Protein AF-A0A520EYL3-F1 (afdb_monomer_lite)

Secondary structure (DSSP, 8-state):
--HHHHHHHHHHHHHHHHHHHHHHHTT--HHHHHHHH---HHHHHHHHHT-------

Foldseek 3Di:
DPPVVVVVLVVLLVVQCVLVVVCVVVVHDLVVVCVVVVPDSVRNVCSNVSDDDPPDD

pLDDT: mean 81.08, std 16.76, range [40.81, 96.5]

Structure (mmCIF, N/CA/C/O backbone):
data_AF-A0A520EYL3-F1
#
_entry.id   AF-A0A520EYL3-F1
#
loop_
_atom_site.group_PDB
_atom_site.id
_atom_site.type_symbol
_atom_site.label_atom_id
_atom_site.label_alt_id
_atom_site.label_comp_id
_atom_site.label_asym_id
_atom_site.label_entity_id
_atom_site.label_seq_id
_atom_site.pdbx_PDB_ins_code
_atom_site.Cartn_x
_atom_site.Cartn_y
_atom_site.Cartn_z
_atom_site.occupancy
_atom_site.B_iso_or_equiv
_atom_site.auth_seq_id
_atom_site.auth_comp_id
_atom_site.auth_asym_id
_atom_site.auth_atom_id
_atom_site.pdbx_PDB_model_num
ATOM 1 N N . MET A 1 1 ? 19.136 -11.900 -22.951 1.00 54.00 1 MET A N 1
ATOM 2 C CA . MET A 1 1 ? 18.160 -12.693 -22.177 1.00 54.00 1 MET A CA 1
ATOM 3 C C . MET A 1 1 ? 17.561 -11.764 -21.129 1.00 54.00 1 MET A C 1
ATOM 5 O O . MET A 1 1 ? 17.923 -11.908 -19.980 1.00 54.00 1 MET A O 1
ATOM 9 N N . THR A 1 2 ? 16.762 -10.756 -21.519 1.00 52.91 2 THR A N 1
ATOM 10 C CA . THR A 1 2 ? 16.304 -9.715 -20.561 1.00 52.91 2 THR A CA 1
ATOM 11 C C . THR A 1 2 ? 15.056 -8.908 -20.963 1.00 52.91 2 THR A C 1
ATOM 13 O O . THR A 1 2 ? 14.592 -8.127 -20.147 1.00 52.91 2 THR A O 1
ATOM 16 N N . ASP A 1 3 ? 14.433 -9.094 -22.135 1.00 59.75 3 ASP A N 1
ATOM 17 C CA . ASP A 1 3 ? 13.247 -8.279 -22.490 1.00 59.75 3 ASP A CA 1
ATOM 18 C C . ASP A 1 3 ? 11.981 -8.648 -21.685 1.00 59.75 3 ASP A C 1
ATOM 20 O O . ASP A 1 3 ? 11.134 -7.801 -21.395 1.00 59.75 3 ASP A O 1
ATOM 24 N N . ALA A 1 4 ? 11.848 -9.915 -21.275 1.00 59.50 4 ALA A N 1
ATOM 25 C CA . ALA A 1 4 ? 10.673 -10.398 -20.543 1.00 59.50 4 ALA A CA 1
ATOM 26 C C . ALA A 1 4 ? 10.641 -9.955 -19.067 1.00 59.50 4 ALA A C 1
ATOM 28 O O . ALA A 1 4 ? 9.565 -9.714 -18.524 1.00 59.50 4 ALA A O 1
ATOM 29 N N . GLU A 1 5 ? 11.805 -9.828 -18.426 1.00 58.19 5 GLU A N 1
ATOM 30 C CA . GLU A 1 5 ? 11.923 -9.457 -17.008 1.00 58.19 5 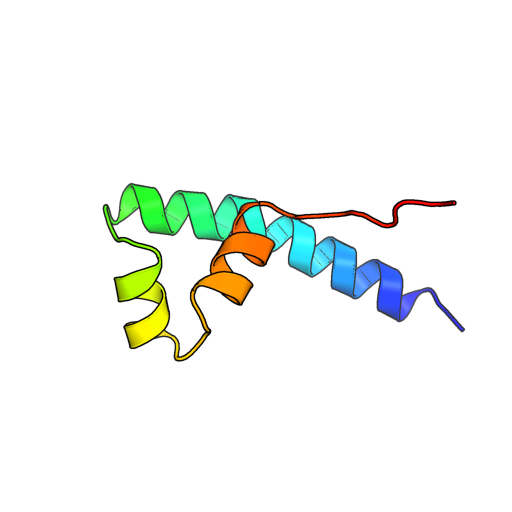GLU A CA 1
ATOM 31 C C . GLU A 1 5 ? 11.639 -7.961 -16.808 1.00 58.19 5 GLU A C 1
ATOM 33 O O . GLU A 1 5 ? 10.823 -7.591 -15.967 1.00 58.19 5 GLU A O 1
ATOM 38 N N . THR A 1 6 ? 12.171 -7.105 -17.691 1.00 62.38 6 THR A N 1
ATOM 39 C CA . THR A 1 6 ? 11.866 -5.663 -17.698 1.00 62.38 6 THR A CA 1
ATOM 40 C C . THR A 1 6 ? 10.378 -5.384 -17.938 1.00 62.38 6 THR A C 1
ATOM 42 O O . THR A 1 6 ? 9.802 -4.513 -17.287 1.00 62.38 6 THR A O 1
ATOM 45 N N . THR A 1 7 ? 9.724 -6.166 -18.804 1.00 73.81 7 THR A N 1
ATOM 46 C CA . THR A 1 7 ? 8.285 -6.014 -19.090 1.00 73.81 7 THR A CA 1
ATOM 47 C C . THR A 1 7 ? 7.415 -6.355 -17.875 1.00 73.81 7 THR A C 1
ATOM 49 O O . THR A 1 7 ? 6.420 -5.677 -17.609 1.00 73.81 7 THR A O 1
ATOM 52 N N . LEU A 1 8 ? 7.768 -7.403 -17.121 1.00 72.31 8 LEU A N 1
ATOM 53 C CA . LEU A 1 8 ? 7.004 -7.815 -15.943 1.00 72.31 8 LEU A CA 1
ATOM 54 C C . LEU A 1 8 ? 7.126 -6.791 -14.809 1.00 72.31 8 LEU A C 1
ATOM 56 O O . LEU A 1 8 ? 6.116 -6.433 -14.202 1.00 72.31 8 LEU A O 1
ATOM 60 N N . ASP A 1 9 ? 8.326 -6.269 -14.571 1.00 72.44 9 ASP A N 1
ATOM 61 C CA . ASP A 1 9 ? 8.551 -5.238 -13.556 1.00 72.44 9 ASP A CA 1
ATOM 62 C C . ASP A 1 9 ? 7.835 -3.925 -13.895 1.00 72.44 9 ASP A C 1
ATOM 64 O O . ASP A 1 9 ? 7.288 -3.264 -13.011 1.00 72.44 9 ASP A O 1
ATOM 68 N N . GLU A 1 10 ? 7.771 -3.553 -15.175 1.00 72.62 10 GLU A N 1
ATOM 69 C CA . GLU A 1 10 ? 6.981 -2.410 -15.647 1.00 72.62 10 GLU A CA 1
ATOM 70 C C . GLU A 1 10 ? 5.481 -2.617 -15.454 1.00 72.62 10 GLU A C 1
ATOM 72 O O . GLU A 1 10 ? 4.779 -1.708 -14.994 1.00 72.62 10 GLU A O 1
ATOM 77 N N . LEU A 1 11 ? 4.995 -3.827 -15.740 1.00 76.88 11 LEU A N 1
ATOM 78 C CA . LEU A 1 11 ? 3.607 -4.194 -15.496 1.00 76.88 11 LEU A CA 1
ATOM 79 C C . LEU A 1 11 ? 3.278 -4.070 -14.002 1.00 76.88 11 LEU A C 1
ATOM 81 O O . LEU A 1 11 ? 2.301 -3.413 -13.642 1.00 76.88 11 LEU A O 1
ATOM 85 N N . ILE A 1 12 ? 4.117 -4.642 -13.132 1.00 79.44 12 ILE A N 1
ATOM 86 C CA . ILE A 1 12 ? 3.961 -4.611 -11.671 1.00 79.44 12 ILE A CA 1
ATOM 87 C C . ILE A 1 12 ? 4.038 -3.171 -11.142 1.00 79.44 12 ILE A C 1
ATOM 89 O O . ILE A 1 12 ? 3.190 -2.773 -10.336 1.00 79.44 12 ILE A O 1
ATOM 93 N N . ALA A 1 13 ? 4.968 -2.354 -11.644 1.00 77.69 13 ALA A N 1
ATOM 94 C CA . ALA A 1 13 ? 5.067 -0.935 -11.299 1.00 77.69 13 ALA A CA 1
ATOM 95 C C . ALA A 1 13 ? 3.790 -0.155 -11.671 1.00 77.69 13 ALA A C 1
ATOM 97 O O . ALA A 1 13 ? 3.355 0.720 -10.920 1.00 77.69 13 ALA A O 1
ATOM 98 N N . GLY A 1 14 ? 3.134 -0.508 -12.782 1.00 82.69 14 GLY A N 1
ATOM 99 C CA . GLY A 1 14 ? 1.845 0.066 -13.180 1.00 82.69 14 GLY A CA 1
ATOM 100 C C . GLY A 1 14 ? 0.657 -0.376 -12.310 1.00 82.69 14 GLY A C 1
ATOM 101 O O . GLY A 1 14 ? -0.347 0.341 -12.216 1.00 82.69 14 GLY A O 1
ATOM 102 N N . LEU A 1 15 ? 0.746 -1.534 -11.644 1.00 84.88 15 LEU A N 1
ATOM 103 C CA . LEU A 1 15 ? -0.308 -2.036 -10.752 1.00 84.88 15 LEU A CA 1
ATOM 104 C C . LEU A 1 15 ? -0.334 -1.307 -9.403 1.00 84.88 15 LEU A C 1
ATOM 106 O O . LEU A 1 15 ? -1.416 -1.123 -8.843 1.00 84.88 15 LEU A O 1
ATOM 110 N N . GLY A 1 16 ? 0.814 -0.836 -8.916 1.00 89.12 16 GLY A N 1
ATOM 111 C CA . GLY A 1 16 ? 0.955 -0.135 -7.638 1.00 89.12 16 GLY A CA 1
ATOM 112 C C . GLY A 1 16 ? 0.001 1.046 -7.431 1.00 89.12 16 GLY A C 1
ATOM 113 O O . GLY A 1 16 ? -0.837 1.010 -6.522 1.00 89.12 16 GLY A O 1
ATOM 114 N N . PRO A 1 17 ? 0.043 2.072 -8.301 1.00 90.50 17 PRO A N 1
ATOM 115 C CA . PRO A 1 17 ? -0.857 3.221 -8.214 1.00 90.50 17 PRO A CA 1
ATOM 116 C C . PRO A 1 17 ? -2.341 2.839 -8.307 1.00 90.50 17 PRO A C 1
ATOM 118 O O . PRO A 1 17 ? -3.185 3.435 -7.632 1.00 90.50 17 PRO A O 1
ATOM 121 N N . ARG A 1 18 ? -2.678 1.821 -9.114 1.00 91.25 18 ARG A N 1
ATOM 122 C CA . ARG A 1 18 ? -4.059 1.327 -9.258 1.00 91.25 18 ARG A CA 1
ATOM 123 C C . ARG A 1 18 ? -4.544 0.648 -7.981 1.00 91.25 18 ARG A C 1
ATOM 125 O O . ARG A 1 18 ? -5.672 0.902 -7.560 1.00 91.25 18 ARG A O 1
ATOM 132 N N . LEU A 1 19 ? -3.698 -0.179 -7.371 1.00 91.44 19 LEU A N 1
ATOM 133 C CA . LEU A 1 19 ? -3.998 -0.854 -6.114 1.00 91.44 19 LEU A CA 1
ATOM 134 C C . LEU A 1 19 ? -4.216 0.163 -4.992 1.00 91.44 19 LEU A C 1
ATOM 136 O O . LEU A 1 19 ? -5.256 0.125 -4.335 1.00 91.44 19 LEU A O 1
ATOM 140 N N . LYS A 1 20 ? -3.303 1.134 -4.862 1.00 91.88 20 LYS A N 1
ATOM 141 C CA . LYS A 1 20 ? -3.405 2.226 -3.886 1.00 91.88 20 LYS A CA 1
ATOM 142 C C . LYS A 1 20 ? -4.714 2.997 -4.032 1.00 91.88 20 LYS A C 1
ATOM 144 O O . LYS A 1 20 ? -5.403 3.222 -3.038 1.00 91.88 20 LYS A O 1
ATOM 149 N N . ARG A 1 21 ? -5.091 3.361 -5.264 1.00 93.69 21 ARG A N 1
ATOM 150 C CA . ARG A 1 21 ? -6.356 4.058 -5.537 1.00 93.69 21 ARG A CA 1
ATOM 151 C C . ARG A 1 21 ? -7.560 3.243 -5.065 1.00 93.69 21 ARG A C 1
ATOM 153 O O . ARG A 1 21 ? -8.363 3.763 -4.302 1.00 93.69 21 ARG A O 1
ATOM 160 N N . ILE A 1 22 ? -7.658 1.971 -5.455 1.00 93.69 22 ILE A N 1
ATOM 161 C CA . ILE A 1 22 ? -8.775 1.097 -5.053 1.00 93.69 22 ILE A CA 1
ATOM 162 C C . ILE A 1 22 ? -8.820 0.930 -3.528 1.00 93.69 22 ILE A C 1
ATOM 164 O O . ILE A 1 22 ? -9.898 0.942 -2.934 1.00 93.69 22 ILE A O 1
ATOM 168 N N . ARG A 1 23 ? -7.658 0.790 -2.879 1.00 94.31 23 ARG A N 1
ATOM 169 C CA . ARG A 1 23 ? -7.559 0.675 -1.422 1.00 94.31 23 ARG A CA 1
ATOM 170 C C . ARG A 1 23 ? -8.097 1.926 -0.722 1.00 94.31 23 ARG A C 1
ATOM 172 O O . ARG A 1 23 ? -8.865 1.809 0.233 1.00 94.31 23 ARG A O 1
ATOM 179 N N . MET A 1 24 ? -7.716 3.105 -1.215 1.00 94.12 24 MET A N 1
ATOM 180 C CA . MET A 1 24 ? -8.174 4.395 -0.692 1.00 94.12 24 MET A CA 1
ATOM 181 C C . MET A 1 24 ? -9.663 4.633 -0.968 1.00 94.12 24 MET A C 1
ATOM 183 O O . MET A 1 24 ? -10.376 5.036 -0.058 1.00 94.12 24 MET A O 1
ATOM 187 N N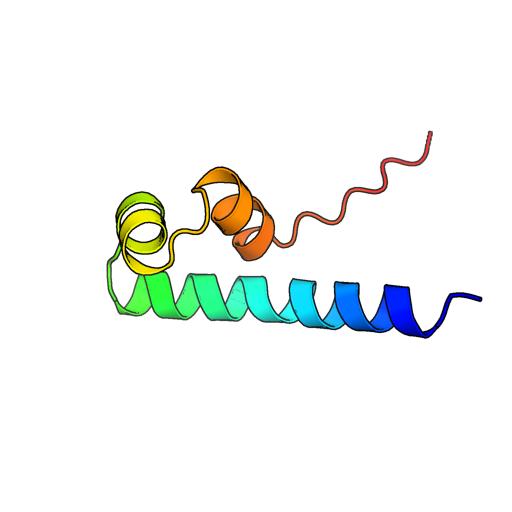 . GLU A 1 25 ? -10.160 4.310 -2.165 1.00 96.19 25 GLU A N 1
ATOM 188 C CA . GLU A 1 25 ? -11.595 4.376 -2.504 1.00 96.19 25 GLU A CA 1
ATOM 189 C C . GLU A 1 25 ? -12.443 3.494 -1.580 1.00 96.19 25 GLU A C 1
ATOM 191 O O . GLU A 1 25 ? -13.553 3.860 -1.201 1.00 96.19 25 GLU A O 1
ATOM 196 N N . LYS A 1 26 ? -11.900 2.344 -1.172 1.00 94.38 26 LYS A N 1
ATOM 197 C CA . LYS A 1 26 ? -12.534 1.428 -0.218 1.00 94.38 26 LYS A CA 1
ATOM 198 C C . LYS A 1 26 ? -12.270 1.780 1.251 1.00 94.38 26 LYS A C 1
ATOM 200 O O . LYS A 1 26 ? -12.705 1.025 2.116 1.00 94.38 26 LYS A O 1
ATOM 205 N N . ASN A 1 27 ? -11.557 2.873 1.543 1.00 95.69 27 ASN A N 1
ATOM 206 C CA . ASN A 1 27 ? -11.143 3.282 2.892 1.00 95.69 27 ASN A CA 1
ATOM 207 C C . ASN A 1 27 ? -10.538 2.138 3.729 1.00 95.69 27 ASN A C 1
ATOM 209 O O . ASN A 1 27 ? -10.763 2.048 4.934 1.00 95.69 27 ASN A O 1
ATOM 213 N N . THR A 1 28 ? -9.774 1.246 3.091 1.00 96.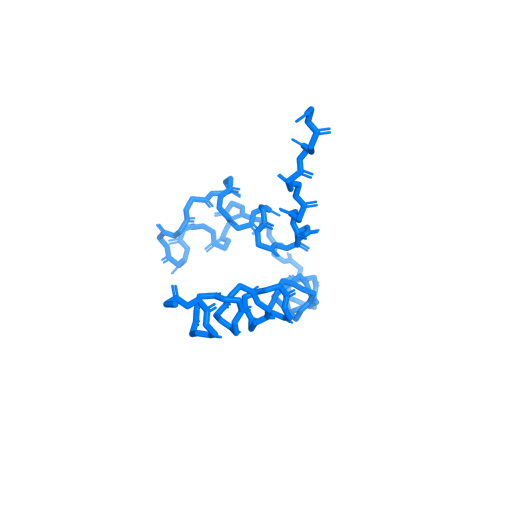12 28 THR A N 1
ATOM 214 C CA . THR A 1 28 ? -9.183 0.085 3.767 1.00 96.12 28 THR A CA 1
ATOM 215 C C . THR A 1 28 ? -7.690 0.278 4.037 1.00 96.12 28 THR A C 1
ATOM 217 O O . THR A 1 28 ? -6.994 1.070 3.388 1.00 96.12 28 THR A O 1
ATOM 220 N N . THR A 1 29 ? -7.174 -0.430 5.034 1.00 95.94 29 THR A N 1
ATOM 221 C CA . THR A 1 29 ? -5.759 -0.375 5.417 1.00 95.94 29 THR A CA 1
ATOM 222 C C . THR A 1 29 ? -4.954 -1.427 4.656 1.00 95.94 29 THR A C 1
ATOM 224 O O . THR A 1 29 ? -5.501 -2.395 4.130 1.00 95.94 29 THR A O 1
ATOM 227 N N . LEU A 1 30 ? -3.628 -1.266 4.605 1.00 95.50 30 LEU A N 1
ATOM 228 C CA . LEU A 1 30 ? -2.748 -2.313 4.076 1.00 95.50 30 LEU A CA 1
ATOM 229 C C . LEU A 1 30 ? -2.830 -3.605 4.903 1.00 95.50 30 LEU A C 1
ATOM 231 O O . LEU A 1 30 ? -2.663 -4.680 4.345 1.00 95.50 30 LEU A O 1
ATOM 235 N N . ALA A 1 31 ? -3.113 -3.509 6.208 1.00 96.50 31 ALA A N 1
ATOM 236 C CA . ALA A 1 31 ? -3.300 -4.668 7.078 1.00 96.50 31 ALA A CA 1
ATOM 237 C C . ALA A 1 31 ? -4.555 -5.465 6.694 1.00 96.50 31 ALA A C 1
ATOM 239 O O . ALA A 1 31 ? -4.465 -6.659 6.439 1.00 96.50 31 ALA A O 1
ATOM 240 N N . ALA A 1 32 ? -5.695 -4.793 6.524 1.00 95.31 32 ALA A N 1
ATOM 241 C CA . ALA A 1 32 ? -6.926 -5.444 6.077 1.00 95.31 32 ALA A CA 1
ATOM 242 C C . ALA A 1 32 ? -6.802 -5.999 4.644 1.00 95.31 32 ALA A C 1
ATOM 244 O O . ALA A 1 32 ? -7.296 -7.081 4.323 1.00 95.31 32 ALA A O 1
ATOM 245 N N . LEU A 1 33 ? -6.092 -5.290 3.760 1.00 93.50 33 LEU A N 1
ATOM 246 C CA . LEU A 1 33 ? -5.779 -5.813 2.429 1.00 93.50 33 LEU A CA 1
ATOM 247 C C . LEU A 1 33 ? -4.856 -7.044 2.498 1.00 93.50 33 LEU A C 1
ATOM 249 O O . LEU A 1 33 ? -5.010 -7.982 1.719 1.00 93.50 33 LEU A O 1
ATOM 253 N N . SER A 1 34 ? -3.922 -7.068 3.448 1.00 95.31 34 SER A N 1
ATOM 254 C CA . SER A 1 34 ? -3.025 -8.198 3.692 1.00 95.31 34 SER A CA 1
ATOM 255 C C . SER A 1 34 ? -3.786 -9.433 4.170 1.00 95.31 34 SER A C 1
ATOM 257 O O . SER A 1 34 ? -3.602 -10.510 3.611 1.00 95.31 34 SER A O 1
ATOM 259 N N . GLU A 1 35 ? -4.711 -9.270 5.116 1.00 96.38 35 GLU A N 1
ATOM 260 C CA . GLU A 1 35 ? -5.576 -10.353 5.603 1.00 96.38 35 GLU A CA 1
ATOM 261 C C . GLU A 1 35 ? -6.453 -10.945 4.492 1.00 96.38 35 GLU A C 1
ATOM 263 O O . GLU A 1 35 ? -6.620 -12.158 4.406 1.00 96.38 35 GLU A O 1
ATOM 268 N N . THR A 1 36 ? -6.988 -10.097 3.611 1.00 94.25 36 THR A N 1
ATOM 269 C CA . THR A 1 36 ? -7.895 -10.534 2.535 1.00 94.25 36 THR A CA 1
ATOM 270 C C . THR A 1 36 ? -7.180 -11.180 1.350 1.00 94.25 36 THR A C 1
ATOM 272 O O . THR A 1 36 ? -7.753 -12.046 0.694 1.00 94.25 36 THR A O 1
ATOM 275 N N . THR A 1 37 ? -5.946 -10.767 1.054 1.00 90.56 37 THR A N 1
ATOM 276 C CA . THR A 1 37 ? -5.175 -11.270 -0.100 1.00 90.56 37 THR A CA 1
ATOM 277 C C . THR A 1 37 ? -4.136 -12.325 0.274 1.00 90.56 37 THR A C 1
ATOM 279 O O . THR A 1 37 ? -3.608 -12.993 -0.612 1.00 90.56 37 THR A O 1
ATOM 282 N N . GLY A 1 38 ? -3.796 -12.453 1.560 1.00 94.25 38 GLY A N 1
ATOM 283 C CA . GLY A 1 38 ? -2.676 -13.267 2.041 1.00 94.25 38 GLY A CA 1
ATOM 284 C C . GLY A 1 38 ? -1.294 -12.693 1.694 1.00 94.25 38 GLY A C 1
ATOM 285 O O . GLY A 1 38 ? -0.274 -13.307 2.005 1.00 94.25 38 GLY A O 1
ATOM 286 N N . ILE A 1 39 ? -1.229 -11.521 1.056 1.00 92.50 39 ILE A N 1
ATOM 287 C CA . ILE A 1 39 ? 0.024 -10.851 0.703 1.00 92.50 39 ILE A CA 1
ATOM 288 C C . ILE A 1 39 ? 0.484 -10.033 1.900 1.00 92.50 39 ILE A C 1
ATOM 290 O O . ILE A 1 39 ? -0.297 -9.282 2.475 1.00 92.50 39 ILE A O 1
ATOM 294 N N . SER A 1 40 ? 1.759 -10.119 2.272 1.00 95.06 40 SER A N 1
ATOM 295 C CA . SER A 1 40 ? 2.272 -9.362 3.416 1.00 95.06 40 SER A CA 1
ATOM 296 C C . SER A 1 40 ? 2.169 -7.845 3.214 1.00 95.06 40 SER A C 1
ATOM 298 O O . SER A 1 40 ? 2.361 -7.327 2.111 1.00 95.06 40 SER A O 1
ATOM 300 N N . ILE A 1 41 ? 1.951 -7.114 4.313 1.00 94.94 41 ILE A N 1
ATOM 301 C CA . ILE A 1 41 ? 1.905 -5.640 4.331 1.00 94.94 41 ILE A CA 1
ATOM 302 C C . ILE A 1 41 ? 3.136 -5.033 3.645 1.00 94.94 41 ILE A C 1
ATOM 304 O O . ILE A 1 41 ? 3.008 -4.084 2.878 1.00 94.94 41 ILE A O 1
ATOM 308 N N . SER A 1 42 ? 4.330 -5.585 3.885 1.00 90.94 42 SER A N 1
ATOM 309 C CA . SER A 1 42 ? 5.572 -5.077 3.291 1.00 90.94 42 SER A CA 1
ATOM 310 C C . SER A 1 42 ? 5.609 -5.241 1.770 1.00 90.94 42 SER A C 1
ATOM 312 O O . SER A 1 42 ? 6.122 -4.367 1.075 1.00 90.94 42 SER A O 1
ATOM 314 N N . THR A 1 43 ? 5.021 -6.315 1.241 1.00 90.75 43 THR A N 1
ATOM 315 C CA . THR A 1 43 ? 4.907 -6.548 -0.205 1.00 90.75 43 THR A CA 1
ATOM 316 C C . THR A 1 43 ? 3.875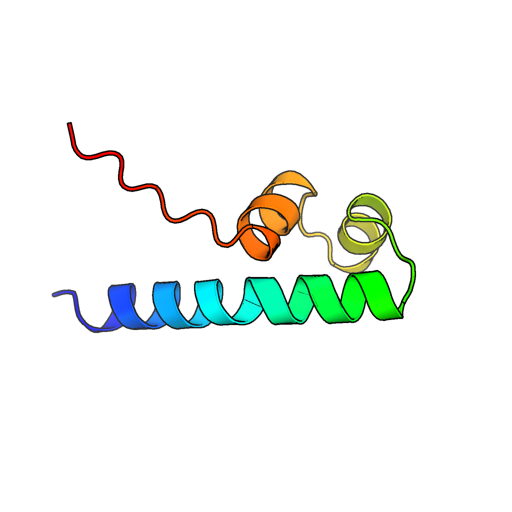 -5.621 -0.831 1.00 90.75 43 THR A C 1
ATOM 318 O O . THR A 1 43 ? 4.170 -4.996 -1.846 1.00 90.75 43 THR A O 1
ATOM 321 N N . LEU A 1 44 ? 2.708 -5.457 -0.201 1.00 92.31 44 LEU A N 1
ATOM 322 C CA . LEU A 1 44 ? 1.691 -4.503 -0.654 1.00 92.31 44 LEU A CA 1
ATOM 323 C C . LEU A 1 44 ? 2.207 -3.061 -0.617 1.00 92.31 44 LEU A C 1
ATOM 325 O O . LEU A 1 44 ? 1.955 -2.302 -1.542 1.00 92.31 44 LEU A O 1
ATOM 329 N N . SER A 1 45 ? 2.964 -2.697 0.420 1.00 90.81 45 SER A N 1
ATOM 330 C CA . SER A 1 45 ? 3.579 -1.374 0.547 1.00 90.81 45 SER A CA 1
ATOM 331 C C . SER A 1 45 ? 4.549 -1.097 -0.603 1.00 90.81 45 SER A C 1
ATOM 333 O O . SER A 1 45 ? 4.390 -0.089 -1.283 1.00 90.81 45 SER A O 1
ATOM 335 N N . ARG A 1 46 ? 5.481 -2.026 -0.882 1.00 86.62 46 ARG A N 1
ATOM 336 C CA . ARG A 1 46 ? 6.415 -1.927 -2.022 1.00 86.62 46 ARG A CA 1
ATOM 337 C C . ARG A 1 46 ? 5.692 -1.849 -3.363 1.00 86.62 46 ARG A C 1
ATOM 339 O O . ARG A 1 46 ? 6.105 -1.096 -4.241 1.00 86.62 46 ARG A O 1
ATOM 346 N N . LEU A 1 47 ? 4.615 -2.621 -3.510 1.00 88.56 47 LEU A N 1
ATOM 347 C CA . LEU A 1 47 ? 3.784 -2.599 -4.704 1.00 88.56 47 LEU A CA 1
ATOM 348 C C . LEU A 1 47 ? 3.107 -1.231 -4.862 1.0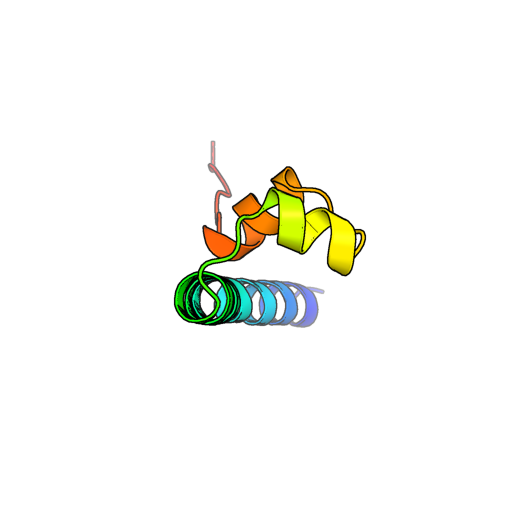0 88.56 47 LEU A C 1
ATOM 350 O O . LEU A 1 47 ? 3.236 -0.627 -5.916 1.00 88.56 47 LEU A O 1
ATOM 354 N N . GLU A 1 48 ? 2.449 -0.702 -3.823 1.00 91.25 48 GLU A N 1
ATOM 355 C CA . GLU A 1 48 ? 1.770 0.606 -3.854 1.00 91.25 48 GLU A CA 1
ATOM 356 C C . GLU A 1 48 ? 2.721 1.802 -3.999 1.00 91.25 48 GLU A C 1
ATOM 358 O O . GLU A 1 48 ? 2.324 2.821 -4.571 1.00 91.25 48 GLU A O 1
ATOM 363 N N . SER A 1 49 ? 3.943 1.712 -3.468 1.00 85.56 49 SER A N 1
ATOM 364 C CA . SER A 1 49 ? 4.968 2.750 -3.614 1.00 85.56 49 SER A CA 1
ATOM 365 C C . SER A 1 49 ? 5.716 2.666 -4.943 1.00 85.56 49 SER A C 1
ATOM 367 O O . SER A 1 49 ? 6.372 3.636 -5.314 1.00 85.56 49 SER A O 1
ATOM 369 N N . GLY A 1 50 ? 5.593 1.543 -5.663 1.00 74.69 50 GLY A N 1
ATOM 370 C CA . GLY A 1 50 ? 6.280 1.308 -6.927 1.00 74.69 50 GLY A CA 1
ATOM 371 C C . GLY A 1 50 ? 7.793 1.408 -6.775 1.00 74.69 50 GLY A C 1
ATOM 372 O O . GLY A 1 50 ? 8.427 2.009 -7.637 1.00 74.69 50 GLY A O 1
ATOM 373 N N . ASP A 1 51 ? 8.341 0.902 -5.661 1.00 63.12 51 ASP A N 1
ATOM 374 C CA . ASP A 1 51 ? 9.725 1.148 -5.239 1.00 63.12 51 ASP A CA 1
ATOM 375 C C . ASP A 1 51 ? 10.728 0.542 -6.243 1.00 63.12 51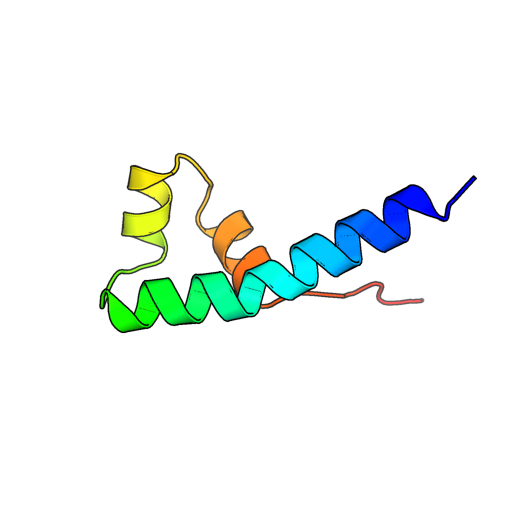 ASP A C 1
ATOM 377 O O . ASP A 1 51 ? 11.273 -0.547 -6.067 1.00 63.12 51 ASP A O 1
ATOM 381 N N . ARG A 1 52 ? 10.969 1.269 -7.338 1.00 59.34 52 ARG A N 1
ATOM 382 C CA . ARG A 1 52 ? 12.162 1.146 -8.162 1.00 59.34 52 ARG A CA 1
ATOM 383 C C . ARG A 1 52 ? 13.306 1.736 -7.348 1.00 59.34 52 ARG A C 1
ATOM 385 O O . ARG A 1 52 ? 13.516 2.946 -7.347 1.00 59.34 52 ARG A O 1
ATOM 392 N N . LYS A 1 53 ? 14.087 0.872 -6.709 1.00 48.75 53 LYS A N 1
ATOM 393 C CA . LYS A 1 53 ? 15.478 1.187 -6.375 1.00 48.75 53 LYS A CA 1
ATOM 394 C C . LYS A 1 53 ? 16.402 0.075 -6.863 1.00 48.75 53 LYS A C 1
ATOM 396 O O . LYS A 1 53 ? 16.732 -0.812 -6.082 1.00 48.75 53 LYS A O 1
ATOM 401 N N . PRO A 1 54 ? 16.923 0.146 -8.098 1.00 45.47 54 PRO A N 1
ATOM 402 C CA . PRO A 1 54 ? 18.329 -0.142 -8.273 1.00 45.47 54 PRO A CA 1
ATOM 403 C C . PRO A 1 54 ? 19.078 1.098 -7.766 1.00 45.47 54 PRO A C 1
ATOM 405 O O . PRO A 1 54 ? 19.216 2.088 -8.482 1.00 45.47 54 PRO A O 1
ATOM 408 N N . SER A 1 55 ? 19.503 1.099 -6.501 1.00 42.84 55 SER A N 1
ATOM 409 C CA . SER A 1 55 ? 20.628 1.959 -6.138 1.00 42.84 55 SER A CA 1
ATOM 410 C C . SER A 1 55 ? 21.843 1.376 -6.851 1.00 42.84 55 SER A C 1
ATOM 412 O O . SER A 1 55 ? 22.355 0.338 -6.436 1.00 42.84 55 SER A O 1
ATOM 414 N N . LEU A 1 56 ? 22.221 1.991 -7.970 1.00 47.69 56 LEU A N 1
ATOM 415 C CA . LEU A 1 56 ? 23.539 1.810 -8.558 1.00 47.69 56 LEU A CA 1
ATOM 416 C C . LEU A 1 56 ? 24.536 2.460 -7.591 1.00 47.69 56 LEU A C 1
ATOM 418 O O . LEU A 1 56 ? 24.576 3.687 -7.493 1.00 47.69 56 LEU A O 1
ATOM 422 N N . GLU A 1 57 ? 25.259 1.635 -6.839 1.00 40.81 57 GLU A N 1
ATOM 423 C CA . GLU A 1 57 ? 26.682 1.910 -6.615 1.00 40.81 57 GLU A CA 1
ATOM 424 C C . GLU A 1 57 ? 27.471 1.408 -7.826 1.00 40.81 57 GLU A C 1
ATOM 426 O O . GLU A 1 57 ? 27.075 0.355 -8.384 1.00 40.81 57 GLU A O 1
#

Sequence (57 aa):
MTDAETTLDELIAGLGPRLKRIRMEKNTTLAALSETTGISISTLSRLESGDRKPSLE

Radius of gyration: 13.08 Å; chains: 1; bounding box: 39×18×30 Å